Protein AF-A0A9E2YFF4-F1 (afdb_monomer_lite)

Structure (mmCIF, N/CA/C/O backbone):
data_AF-A0A9E2YFF4-F1
#
_entry.id   AF-A0A9E2YFF4-F1
#
loop_
_atom_site.group_PDB
_atom_site.id
_atom_site.type_symbol
_atom_site.label_atom_id
_atom_site.label_alt_id
_atom_site.label_comp_id
_atom_site.label_asym_id
_atom_site.label_entity_id
_atom_site.label_seq_id
_atom_site.pdbx_PDB_ins_code
_atom_site.Cartn_x
_atom_site.Cartn_y
_atom_site.Cartn_z
_atom_site.occupancy
_atom_site.B_iso_or_equiv
_atom_site.auth_seq_id
_atom_site.auth_comp_id
_atom_site.auth_asym_id
_atom_site.auth_atom_id
_atom_site.pdbx_PDB_model_num
ATOM 1 N N . ASP A 1 1 ? -11.540 -6.446 -18.630 1.00 68.31 1 ASP A N 1
ATOM 2 C CA . ASP A 1 1 ? -10.466 -6.838 -19.559 1.00 68.31 1 ASP A CA 1
ATOM 3 C C . ASP A 1 1 ? -10.149 -8.325 -19.381 1.00 68.31 1 ASP A C 1
ATOM 5 O O . ASP A 1 1 ? -10.160 -8.799 -18.248 1.00 68.31 1 ASP A O 1
ATOM 9 N N . GLY A 1 2 ? -9.925 -9.054 -20.478 1.0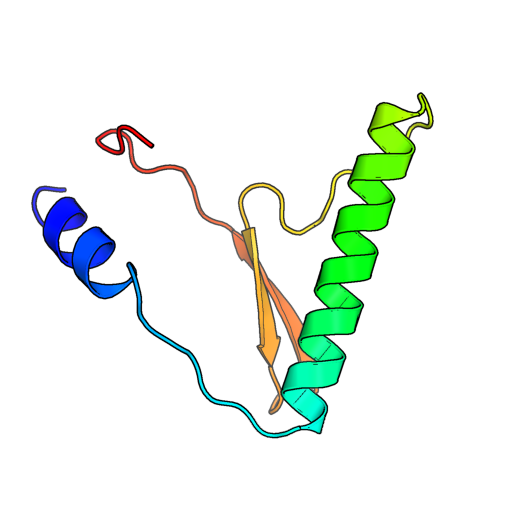0 75.81 2 GLY A N 1
ATOM 10 C CA . GLY A 1 2 ? -9.515 -10.462 -20.479 1.00 75.81 2 GLY A CA 1
ATOM 11 C C . GLY A 1 2 ? -8.050 -10.690 -20.084 1.00 75.81 2 GLY A C 1
ATOM 12 O O . GLY A 1 2 ? -7.705 -11.805 -19.709 1.00 75.81 2 GLY A O 1
ATOM 13 N N . ALA A 1 3 ? -7.201 -9.654 -20.091 1.00 81.69 3 ALA A N 1
ATOM 14 C CA . ALA A 1 3 ? -5.810 -9.740 -19.628 1.00 81.69 3 ALA A CA 1
ATOM 15 C C . ALA A 1 3 ? -5.668 -9.768 -18.090 1.00 81.69 3 ALA A C 1
ATOM 17 O O . ALA A 1 3 ? -4.613 -10.128 -17.563 1.00 81.69 3 ALA A O 1
ATOM 18 N N . TRP A 1 4 ? -6.731 -9.415 -17.356 1.00 78.38 4 TRP A N 1
ATOM 19 C CA . TRP A 1 4 ? -6.714 -9.280 -15.895 1.00 78.38 4 TRP A CA 1
ATOM 20 C C . TRP A 1 4 ? -6.212 -10.528 -15.141 1.00 78.38 4 TRP A C 1
ATOM 22 O O . TRP A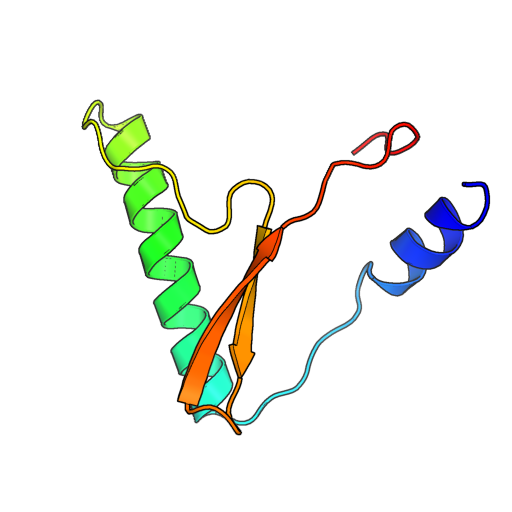 1 4 ? -5.372 -10.369 -14.251 1.00 78.38 4 TRP A O 1
ATOM 32 N N . PRO A 1 5 ? -6.625 -11.767 -15.488 1.00 79.38 5 PRO A N 1
ATOM 33 C CA . PRO A 1 5 ? -6.124 -12.960 -14.810 1.00 79.38 5 PRO A CA 1
ATOM 34 C C . PRO A 1 5 ? -4.606 -13.125 -14.943 1.00 79.38 5 PRO A C 1
ATOM 36 O O . PRO A 1 5 ? -3.945 -13.434 -13.954 1.00 79.38 5 PRO A O 1
ATOM 39 N N . ALA A 1 6 ? -4.038 -12.847 -16.120 1.00 82.44 6 ALA A N 1
ATOM 40 C CA . ALA A 1 6 ? -2.599 -12.962 -16.351 1.00 82.44 6 ALA A CA 1
ATOM 41 C C . ALA A 1 6 ? -1.799 -11.947 -15.517 1.00 82.44 6 ALA A C 1
ATOM 43 O O . ALA A 1 6 ? -0.822 -12.320 -14.873 1.00 82.44 6 ALA A O 1
ATOM 44 N N . ILE A 1 7 ? -2.255 -10.691 -15.457 1.00 79.94 7 ILE A N 1
ATOM 45 C CA . ILE A 1 7 ? -1.623 -9.643 -14.636 1.00 79.94 7 ILE A CA 1
ATOM 46 C C . ILE A 1 7 ? -1.708 -10.003 -13.146 1.00 79.94 7 ILE A C 1
ATOM 48 O O . ILE A 1 7 ? -0.718 -9.904 -12.424 1.00 79.94 7 ILE A O 1
ATOM 52 N N . SER A 1 8 ? -2.868 -10.476 -12.679 1.00 78.88 8 SER A N 1
ATOM 53 C CA . SER A 1 8 ? -3.034 -10.884 -11.278 1.00 78.88 8 SER A CA 1
ATOM 54 C C . SER A 1 8 ? -2.110 -12.042 -10.890 1.00 78.88 8 SER A C 1
ATOM 56 O O . SER A 1 8 ? -1.533 -12.024 -9.805 1.00 78.88 8 SER A O 1
ATOM 58 N N . ALA A 1 9 ? -1.914 -13.013 -11.789 1.00 81.38 9 ALA A N 1
ATOM 59 C CA . ALA A 1 9 ? -1.014 -14.139 -11.572 1.00 81.38 9 ALA A CA 1
ATOM 60 C C . ALA A 1 9 ? 0.457 -13.704 -11.520 1.00 81.38 9 ALA A C 1
ATOM 62 O O . ALA A 1 9 ? 1.200 -14.226 -10.701 1.00 81.38 9 ALA A O 1
ATOM 63 N N . GLN A 1 10 ? 0.863 -12.726 -12.336 1.00 79.69 10 GLN A N 1
ATOM 64 C CA . GLN A 1 10 ? 2.221 -12.166 -12.296 1.00 79.69 10 GLN A CA 1
ATOM 65 C C . GLN A 1 10 ? 2.509 -11.417 -10.993 1.00 79.69 10 GLN A C 1
ATOM 67 O O . GLN A 1 10 ? 3.611 -11.492 -10.459 1.00 79.69 10 GLN A O 1
ATOM 72 N N . LEU A 1 11 ? 1.533 -10.675 -10.471 1.00 79.81 11 LEU A N 1
ATOM 73 C CA . LEU A 1 11 ? 1.712 -9.929 -9.224 1.00 79.81 11 LEU A CA 1
ATOM 74 C C . LEU A 1 11 ? 1.690 -10.840 -7.991 1.00 79.81 11 LEU A C 1
ATOM 76 O O . LEU A 1 11 ? 2.252 -10.495 -6.952 1.00 79.81 11 LEU A O 1
ATOM 80 N N . ARG A 1 12 ? 1.050 -12.005 -8.095 1.00 76.38 12 ARG A N 1
ATOM 81 C CA . ARG A 1 12 ? 1.004 -12.991 -7.021 1.00 76.38 12 ARG A CA 1
ATOM 82 C C . ARG A 1 12 ? 2.393 -13.609 -6.847 1.00 76.38 12 ARG A C 1
ATOM 84 O O . ARG A 1 12 ? 2.987 -14.074 -7.807 1.00 76.38 12 ARG A O 1
ATOM 91 N N . GLU A 1 13 ? 2.900 -13.590 -5.615 1.00 73.25 13 GLU A N 1
ATOM 92 C CA . GLU A 1 13 ? 4.203 -14.168 -5.225 1.00 73.25 13 GLU A CA 1
ATOM 93 C C . GLU A 1 13 ? 5.453 -13.456 -5.781 1.00 73.25 13 GLU A C 1
ATOM 95 O O . GLU A 1 13 ? 6.572 -13.910 -5.546 1.00 73.25 13 GLU A O 1
ATOM 100 N N . THR A 1 14 ? 5.307 -12.293 -6.424 1.00 76.44 14 THR A N 1
ATOM 101 C CA . THR A 1 14 ? 6.468 -11.477 -6.803 1.00 76.44 14 THR A CA 1
ATOM 102 C C . THR A 1 14 ? 7.045 -10.754 -5.584 1.00 76.44 14 THR A C 1
ATOM 104 O O . THR A 1 14 ? 6.373 -9.945 -4.942 1.00 76.44 14 THR A O 1
ATOM 107 N N . VAL A 1 15 ? 8.318 -11.019 -5.279 1.00 79.88 15 VAL A N 1
ATOM 108 C CA . VAL A 1 15 ? 9.065 -10.327 -4.220 1.00 79.88 15 VAL A CA 1
ATOM 109 C C . VAL A 1 15 ? 9.782 -9.114 -4.809 1.00 79.88 15 VAL A C 1
ATOM 111 O O . VAL A 1 15 ? 10.652 -9.250 -5.667 1.00 79.88 15 VAL A O 1
ATOM 114 N N . GLY A 1 16 ? 9.434 -7.919 -4.330 1.00 78.69 16 GLY A N 1
ATOM 115 C CA . GLY A 1 16 ? 10.169 -6.693 -4.643 1.00 78.69 16 GLY A CA 1
ATOM 116 C C . GLY A 1 16 ? 11.478 -6.599 -3.854 1.00 78.69 16 GLY A C 1
ATOM 117 O O . GLY A 1 16 ? 11.523 -6.951 -2.676 1.00 78.69 16 GLY A O 1
ATOM 118 N N . VAL A 1 17 ? 12.538 -6.093 -4.490 1.00 85.50 17 VAL A N 1
ATOM 119 C CA . VAL A 1 17 ? 13.836 -5.822 -3.851 1.00 85.50 17 VAL A CA 1
ATOM 120 C C . VAL A 1 17 ? 14.056 -4.312 -3.797 1.00 85.50 17 VAL A C 1
ATOM 122 O O . VAL A 1 17 ? 13.817 -3.616 -4.781 1.00 85.50 17 VAL A O 1
ATOM 125 N N . ALA A 1 18 ? 14.522 -3.810 -2.656 1.00 87.81 18 ALA A N 1
ATOM 126 C CA . ALA A 1 18 ? 14.899 -2.413 -2.461 1.00 87.81 18 ALA A CA 1
ATOM 127 C C . ALA A 1 18 ? 16.082 -2.318 -1.486 1.00 87.81 18 ALA A C 1
ATOM 129 O O . ALA A 1 18 ? 16.353 -3.260 -0.733 1.00 87.81 18 ALA A O 1
ATOM 130 N N . ASP A 1 19 ? 16.791 -1.188 -1.490 1.00 90.56 19 ASP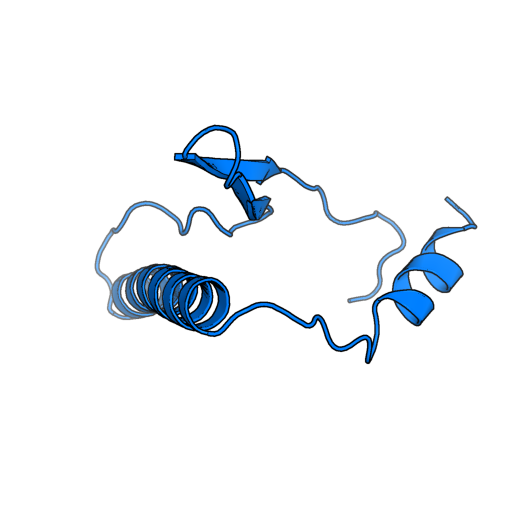 A N 1
ATOM 131 C CA . ASP A 1 19 ? 17.821 -0.925 -0.490 1.00 90.56 19 ASP A CA 1
ATOM 132 C C . ASP A 1 19 ? 17.213 -0.832 0.924 1.00 90.56 19 ASP A C 1
ATOM 134 O O . ASP A 1 19 ? 16.006 -0.651 1.124 1.00 90.56 19 ASP A O 1
ATOM 138 N N . ARG A 1 20 ? 18.068 -0.950 1.943 1.00 92.62 20 ARG A N 1
ATOM 139 C CA . ARG A 1 20 ? 17.626 -1.011 3.340 1.00 92.62 20 ARG A CA 1
ATOM 140 C C . ARG A 1 20 ? 16.873 0.243 3.791 1.00 92.62 20 ARG A C 1
ATOM 142 O O . ARG A 1 20 ? 15.958 0.116 4.604 1.00 92.62 20 ARG A O 1
ATOM 149 N N . ALA A 1 21 ? 17.254 1.428 3.316 1.00 92.25 21 ALA A N 1
ATOM 150 C CA . ALA A 1 21 ? 16.595 2.663 3.724 1.00 92.25 21 ALA A CA 1
ATOM 151 C C . ALA A 1 21 ? 15.174 2.712 3.152 1.00 92.25 21 ALA A C 1
ATOM 153 O O . ALA A 1 21 ? 14.226 2.956 3.899 1.00 92.25 21 ALA A O 1
ATOM 154 N N . THR A 1 22 ? 15.014 2.363 1.874 1.00 91.94 22 THR A N 1
ATOM 155 C CA . THR A 1 22 ? 13.702 2.279 1.218 1.00 91.94 22 THR A CA 1
ATOM 156 C C . THR A 1 22 ? 12.796 1.230 1.875 1.00 91.94 22 THR A C 1
ATOM 158 O O . THR A 1 22 ? 11.610 1.488 2.102 1.00 91.94 22 THR A O 1
ATOM 161 N N . LEU A 1 23 ? 13.339 0.071 2.271 1.00 93.38 23 LEU A N 1
ATOM 162 C CA . LEU A 1 23 ? 12.577 -0.955 2.997 1.00 93.38 23 LEU A CA 1
ATOM 163 C C . LEU A 1 23 ? 12.068 -0.459 4.356 1.00 93.38 23 LEU A C 1
ATOM 165 O O . LEU A 1 23 ? 10.890 -0.629 4.676 1.00 93.38 23 LEU A O 1
ATOM 169 N N . LEU A 1 24 ? 12.930 0.176 5.155 1.00 95.31 24 LEU A N 1
ATOM 170 C CA . LEU A 1 24 ? 12.539 0.715 6.461 1.00 95.31 24 LEU A CA 1
ATOM 171 C C . LEU A 1 24 ? 11.526 1.856 6.324 1.00 95.31 24 LEU A C 1
ATOM 173 O O . LEU A 1 24 ? 10.565 1.906 7.091 1.00 95.31 24 LEU A O 1
ATOM 177 N N . ALA A 1 25 ? 11.698 2.729 5.329 1.00 93.50 25 ALA A N 1
ATOM 178 C CA . ALA A 1 25 ? 10.745 3.793 5.030 1.00 93.50 25 ALA A CA 1
ATOM 179 C C . ALA A 1 25 ? 9.368 3.220 4.653 1.00 93.50 25 ALA A C 1
ATOM 181 O O . ALA A 1 25 ? 8.345 3.667 5.174 1.00 93.50 25 ALA A O 1
ATOM 182 N N . THR A 1 26 ? 9.340 2.172 3.825 1.00 94.31 26 THR A N 1
ATOM 183 C CA . THR A 1 26 ? 8.110 1.460 3.445 1.00 94.31 26 THR A CA 1
ATOM 184 C C . THR A 1 26 ? 7.433 0.813 4.646 1.00 94.31 26 THR A C 1
ATOM 186 O O . THR A 1 26 ? 6.230 0.992 4.838 1.00 94.31 26 THR A O 1
ATOM 189 N N . ALA A 1 27 ? 8.193 0.127 5.503 1.00 96.06 27 ALA A N 1
ATOM 190 C CA . ALA A 1 27 ? 7.662 -0.474 6.723 1.00 96.06 27 ALA A CA 1
ATOM 191 C C . ALA A 1 27 ? 7.080 0.583 7.679 1.00 96.06 27 ALA A C 1
ATOM 193 O O . ALA A 1 27 ? 5.985 0.400 8.214 1.00 96.06 27 ALA A O 1
ATOM 194 N N . ALA A 1 28 ? 7.772 1.712 7.858 1.00 95.62 28 ALA A N 1
ATOM 195 C CA . ALA A 1 28 ? 7.301 2.815 8.690 1.00 95.62 28 ALA A CA 1
ATOM 196 C C . ALA A 1 28 ? 6.011 3.444 8.136 1.00 95.62 28 ALA A C 1
ATOM 198 O O . ALA A 1 28 ? 5.059 3.679 8.888 1.00 95.62 28 ALA A O 1
ATOM 199 N N . LEU A 1 29 ? 5.945 3.669 6.818 1.00 95.38 29 LEU A N 1
ATOM 200 C CA . LEU A 1 29 ? 4.752 4.190 6.156 1.00 95.38 29 LEU A CA 1
ATOM 201 C C . LEU A 1 29 ? 3.570 3.224 6.302 1.00 95.38 29 LEU A C 1
ATOM 203 O O . LEU A 1 29 ? 2.482 3.653 6.687 1.00 95.38 29 LEU A O 1
ATOM 207 N N . ALA A 1 30 ? 3.786 1.928 6.066 1.00 95.00 30 ALA A N 1
ATOM 208 C CA . ALA A 1 30 ? 2.763 0.898 6.225 1.00 95.00 30 ALA A CA 1
ATOM 209 C C . ALA A 1 30 ? 2.225 0.851 7.664 1.00 95.00 30 ALA A C 1
ATOM 211 O O . ALA A 1 30 ? 1.010 0.870 7.873 1.00 95.00 30 ALA A O 1
ATOM 212 N N . LEU A 1 31 ? 3.112 0.880 8.665 1.00 96.38 31 LEU A N 1
ATOM 213 C CA . LEU A 1 31 ? 2.724 0.886 10.075 1.00 96.38 31 LEU A CA 1
ATOM 214 C C . LEU A 1 31 ? 1.877 2.117 10.441 1.00 96.38 31 LEU A C 1
ATOM 216 O O . LEU A 1 31 ? 0.897 1.996 11.176 1.00 96.38 31 LEU A O 1
ATOM 220 N N . SER A 1 32 ? 2.203 3.294 9.897 1.00 94.12 32 SER A N 1
ATOM 221 C CA . SER A 1 32 ? 1.403 4.514 10.084 1.00 94.12 32 SER A CA 1
ATOM 222 C C . SER A 1 32 ? -0.035 4.345 9.578 1.00 94.12 32 SER A C 1
ATOM 224 O O . SER A 1 32 ? -0.984 4.713 10.276 1.00 94.12 32 SER A O 1
ATOM 226 N N . GLN A 1 33 ? -0.223 3.722 8.409 1.00 95.25 33 GLN A N 1
ATOM 227 C CA . GLN A 1 33 ? -1.561 3.450 7.871 1.00 95.25 33 GLN A CA 1
ATOM 228 C C . GLN A 1 33 ? -2.316 2.408 8.711 1.00 95.25 33 GLN A C 1
ATOM 230 O O . GLN A 1 33 ? -3.491 2.606 9.017 1.00 95.25 33 GLN A O 1
ATOM 235 N N . VAL A 1 34 ? -1.640 1.342 9.160 1.00 95.69 34 VAL A N 1
ATOM 236 C CA . VAL A 1 34 ? -2.226 0.324 10.053 1.00 95.69 34 VAL A CA 1
ATOM 237 C C . VAL A 1 34 ? -2.708 0.949 11.363 1.00 95.69 34 VAL A C 1
ATOM 239 O O . VAL A 1 34 ? -3.819 0.669 11.811 1.00 95.69 34 VAL A O 1
ATOM 242 N N . ASN A 1 35 ? -1.931 1.857 11.951 1.00 95.12 35 ASN A N 1
ATOM 243 C CA . ASN A 1 35 ? -2.327 2.551 13.175 1.00 95.12 35 ASN A CA 1
ATOM 244 C C . ASN A 1 35 ? -3.601 3.392 12.999 1.00 95.12 35 ASN A C 1
ATOM 246 O O . ASN A 1 35 ? -4.400 3.472 13.933 1.00 95.12 35 ASN A O 1
ATOM 250 N N . ARG A 1 36 ? -3.838 3.975 11.812 1.00 94.31 36 ARG A N 1
ATOM 251 C CA . ARG A 1 36 ? -5.101 4.674 11.506 1.00 94.31 36 ARG A CA 1
ATOM 252 C C . ARG A 1 36 ? -6.283 3.709 11.490 1.00 94.31 36 ARG A C 1
ATOM 254 O O . ARG A 1 36 ? -7.307 4.009 12.095 1.00 94.31 36 ARG A O 1
ATOM 261 N N . VAL A 1 37 ? -6.120 2.531 10.882 1.00 94.00 37 VAL A N 1
ATOM 262 C CA . VAL A 1 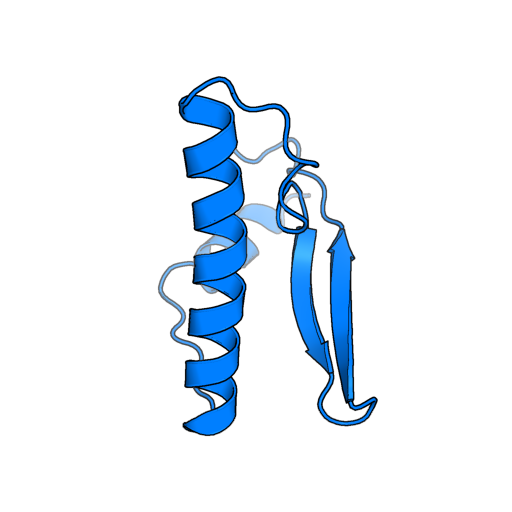37 ? -7.152 1.478 10.894 1.00 94.00 37 VAL A CA 1
ATOM 263 C C . VAL A 1 37 ? -7.445 1.024 12.325 1.00 94.00 37 VAL A C 1
ATOM 265 O O . VAL A 1 37 ? -8.602 0.984 12.731 1.00 94.00 37 VAL A O 1
ATOM 268 N N . ILE A 1 38 ? -6.410 0.751 13.125 1.00 95.31 38 ILE A N 1
ATOM 269 C CA . ILE A 1 38 ? -6.569 0.351 14.532 1.00 95.31 38 ILE A CA 1
ATOM 270 C C . ILE A 1 38 ? -7.296 1.439 15.332 1.00 95.31 38 ILE A C 1
ATOM 272 O O . ILE A 1 38 ? -8.157 1.128 16.154 1.00 95.31 38 ILE A O 1
ATOM 276 N N . ALA A 1 39 ? -6.966 2.713 15.110 1.00 94.88 39 ALA A N 1
ATOM 277 C CA . ALA A 1 39 ? -7.642 3.825 15.767 1.00 94.88 39 ALA A CA 1
ATOM 278 C C . ALA A 1 39 ? -9.131 3.895 15.393 1.00 94.88 39 ALA A C 1
ATOM 280 O O . ALA A 1 39 ? -9.957 4.039 16.294 1.00 94.88 39 ALA A O 1
ATOM 281 N N . ALA A 1 40 ? -9.465 3.727 14.109 1.00 93.50 40 ALA A N 1
ATOM 282 C CA . ALA A 1 40 ? -10.846 3.692 13.630 1.00 93.50 40 ALA A CA 1
ATOM 283 C C . ALA A 1 40 ? -11.639 2.524 14.242 1.00 93.50 40 ALA A C 1
ATOM 285 O O . ALA A 1 40 ? -12.728 2.721 14.772 1.00 93.50 40 ALA A O 1
ATOM 286 N N . VAL A 1 41 ? -11.058 1.317 14.275 1.00 94.62 41 VAL A N 1
ATOM 287 C CA . VAL A 1 41 ? -11.673 0.131 14.907 1.00 94.62 41 VAL A CA 1
ATOM 288 C C . VAL A 1 41 ? -11.936 0.349 16.401 1.00 94.62 41 VAL A C 1
ATOM 290 O O . VAL A 1 41 ? -12.899 -0.177 16.949 1.00 94.62 41 VAL A O 1
ATOM 293 N N . ARG A 1 42 ? -11.108 1.157 17.073 1.00 96.12 42 ARG A N 1
ATOM 294 C CA . ARG A 1 42 ? -11.280 1.528 18.487 1.00 96.12 42 ARG A CA 1
ATOM 295 C C . ARG A 1 42 ? -12.278 2.674 18.712 1.00 96.12 42 ARG A C 1
ATOM 297 O O . ARG A 1 42 ? -12.346 3.185 19.826 1.00 96.12 42 ARG A O 1
ATOM 304 N N . GLY A 1 43 ? -13.022 3.096 17.690 1.00 92.31 43 GLY A N 1
ATOM 305 C CA . GLY A 1 43 ? -14.054 4.130 17.802 1.00 92.31 43 GLY A CA 1
ATOM 306 C C . GLY A 1 43 ? -13.523 5.565 17.816 1.00 92.31 43 GLY A C 1
ATOM 307 O O . GLY A 1 43 ? -14.256 6.480 18.181 1.00 92.31 43 GLY A O 1
ATOM 308 N N . LYS A 1 44 ? -12.257 5.785 17.435 1.00 92.00 44 LYS A N 1
ATOM 309 C CA . LYS A 1 44 ? -11.790 7.133 17.077 1.00 92.00 44 LYS A CA 1
ATOM 310 C C . LYS A 1 44 ? -12.242 7.443 15.650 1.00 92.00 44 LYS A C 1
ATOM 312 O O . LYS A 1 44 ? -12.447 6.520 14.871 1.00 92.00 44 LYS A O 1
ATOM 317 N N . ASP A 1 45 ? -12.305 8.722 15.295 1.00 86.19 45 ASP A N 1
ATOM 318 C CA . ASP A 1 45 ? -12.616 9.172 13.931 1.00 86.19 45 ASP A CA 1
ATOM 319 C C . ASP A 1 45 ? -11.366 9.749 13.232 1.00 86.19 45 ASP A C 1
ATOM 321 O O . ASP A 1 45 ? -11.222 10.966 13.092 1.00 86.19 45 ASP A O 1
ATOM 325 N N . PRO A 1 46 ? -10.355 8.919 12.900 1.00 87.75 46 PRO A N 1
ATOM 326 C CA . PRO A 1 46 ? -9.226 9.37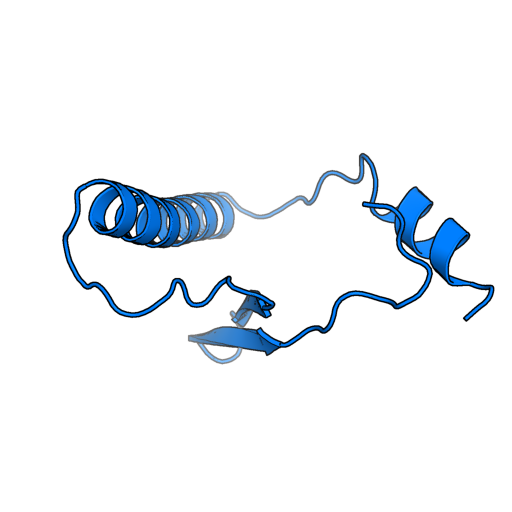6 12.108 1.00 87.75 46 PRO A CA 1
ATOM 327 C C . PRO A 1 46 ? -9.634 9.521 10.638 1.00 87.75 46 PRO A C 1
ATOM 329 O O . PRO A 1 46 ? -10.468 8.774 10.129 1.00 87.75 46 PRO A O 1
ATOM 332 N N . ALA A 1 47 ? -8.947 10.403 9.908 1.00 89.31 47 ALA A N 1
ATOM 333 C CA . ALA A 1 47 ? -9.048 10.414 8.452 1.00 89.31 47 ALA A CA 1
ATOM 334 C C . ALA A 1 47 ? -8.718 9.017 7.870 1.00 89.31 47 ALA A C 1
ATOM 336 O O . ALA A 1 47 ? -7.815 8.343 8.394 1.00 89.31 47 ALA A O 1
ATOM 337 N N . PRO A 1 48 ? -9.389 8.591 6.779 1.00 88.38 48 PRO A N 1
ATOM 338 C CA . PRO A 1 48 ? -9.131 7.300 6.154 1.00 88.38 48 PRO A CA 1
ATOM 339 C C . PRO A 1 48 ? -7.641 7.088 5.830 1.00 88.38 48 PRO A C 1
ATOM 341 O O . PRO A 1 48 ? -6.926 8.049 5.510 1.00 88.38 48 PRO A O 1
ATOM 344 N N . PRO A 1 49 ? -7.139 5.841 5.894 1.00 91.12 49 PRO A N 1
ATOM 345 C CA . PRO A 1 49 ? -5.798 5.527 5.421 1.00 91.12 49 PRO A CA 1
ATOM 346 C C . PRO A 1 49 ? -5.630 5.963 3.967 1.00 91.12 49 PRO A C 1
ATOM 348 O O . PRO A 1 49 ? -6.498 5.716 3.133 1.00 91.12 49 PRO A O 1
ATOM 351 N N . GLN A 1 50 ? -4.490 6.569 3.646 1.00 92.81 50 GLN A N 1
ATOM 352 C CA . GLN A 1 50 ? -4.206 7.004 2.274 1.00 92.81 50 GLN A CA 1
ATOM 353 C C . GLN A 1 50 ? -3.984 5.824 1.323 1.00 92.81 50 GLN A C 1
ATOM 355 O O . GLN A 1 50 ? -4.004 6.012 0.116 1.00 92.81 50 GLN A O 1
ATOM 360 N N . THR A 1 51 ? -3.781 4.620 1.863 1.00 92.00 51 THR A N 1
ATOM 361 C CA . THR A 1 51 ? -3.723 3.356 1.118 1.00 92.00 51 THR A CA 1
ATOM 362 C C . THR A 1 51 ? -5.101 2.798 0.757 1.00 92.00 51 THR A C 1
ATOM 364 O O . THR A 1 51 ? -5.186 1.778 0.076 1.00 92.00 51 THR A O 1
ATOM 367 N N . LEU A 1 52 ? -6.198 3.417 1.206 1.00 91.19 52 LEU A N 1
ATOM 368 C CA . LEU A 1 52 ? -7.534 2.975 0.821 1.00 91.19 52 LEU A CA 1
ATOM 369 C C . LEU A 1 52 ? -7.751 3.254 -0.672 1.00 91.19 52 LEU A C 1
ATOM 371 O O . LEU A 1 52 ? -7.791 4.410 -1.080 1.00 91.19 52 LEU A O 1
ATOM 375 N N . ASN A 1 53 ? -7.895 2.191 -1.469 1.00 91.38 53 ASN A N 1
ATOM 376 C CA . ASN A 1 53 ? -8.013 2.251 -2.934 1.00 91.38 53 ASN A CA 1
ATOM 377 C C . ASN A 1 53 ? -6.851 2.992 -3.619 1.00 91.38 53 ASN A C 1
ATOM 379 O O . ASN A 1 53 ? -7.011 3.586 -4.684 1.00 91.38 53 ASN A O 1
ATOM 383 N N . ALA A 1 54 ? -5.668 2.969 -3.008 1.00 93.38 54 ALA A N 1
ATOM 384 C CA . ALA A 1 54 ? -4.485 3.585 -3.579 1.00 93.38 54 ALA A CA 1
ATOM 385 C C . ALA A 1 54 ? -3.215 2.840 -3.183 1.00 93.38 54 ALA A C 1
ATOM 387 O O . ALA A 1 54 ? -3.129 2.227 -2.119 1.00 93.38 54 ALA A O 1
ATOM 388 N N . THR A 1 55 ? -2.206 2.933 -4.036 1.00 93.06 55 THR A N 1
ATOM 389 C CA . THR A 1 55 ? -0.836 2.531 -3.724 1.00 93.06 55 THR A CA 1
ATOM 390 C C . THR A 1 55 ? -0.053 3.778 -3.342 1.00 93.06 55 THR A C 1
ATOM 392 O O . THR A 1 55 ? -0.144 4.793 -4.031 1.00 93.06 55 THR A O 1
ATOM 395 N N . LEU A 1 56 ? 0.703 3.719 -2.246 1.00 94.44 56 LEU A N 1
ATOM 396 C CA . LEU A 1 56 ? 1.659 4.769 -1.900 1.00 94.44 56 LEU A CA 1
ATOM 397 C C . LEU A 1 56 ? 3.040 4.365 -2.407 1.00 94.44 56 LEU A C 1
ATOM 399 O O . LEU A 1 56 ? 3.513 3.277 -2.086 1.00 94.44 56 LEU A O 1
ATOM 403 N N . GLU A 1 57 ? 3.676 5.237 -3.178 1.00 93.12 57 GLU A N 1
ATOM 404 C CA . GLU A 1 57 ? 4.983 4.994 -3.788 1.00 93.12 57 GLU A CA 1
ATOM 405 C C . GLU A 1 57 ? 5.968 6.073 -3.331 1.00 93.12 57 GLU A C 1
ATOM 407 O O . GLU A 1 57 ? 5.621 7.254 -3.263 1.00 93.12 57 GLU A O 1
ATOM 412 N N . PHE A 1 58 ? 7.198 5.671 -3.011 1.00 92.44 58 PHE A N 1
ATOM 413 C CA . PHE A 1 58 ? 8.291 6.617 -2.808 1.00 92.44 58 PHE A CA 1
ATOM 414 C C . PHE A 1 58 ? 8.848 7.025 -4.168 1.00 92.44 58 PHE A C 1
ATOM 416 O O . PHE A 1 58 ? 9.438 6.206 -4.871 1.00 92.44 58 PHE A O 1
ATOM 423 N N . ASP A 1 59 ? 8.700 8.297 -4.513 1.00 89.94 59 ASP A N 1
ATOM 424 C CA . ASP A 1 59 ? 9.430 8.905 -5.615 1.00 89.94 59 ASP A CA 1
ATOM 425 C C . ASP A 1 59 ? 10.741 9.476 -5.068 1.00 89.94 59 ASP A C 1
ATOM 427 O O . ASP A 1 59 ? 10.785 10.571 -4.503 1.00 89.94 59 ASP A O 1
ATOM 431 N N . LEU A 1 60 ? 11.817 8.703 -5.210 1.00 86.19 60 LEU A N 1
ATOM 432 C CA . LEU A 1 60 ? 13.144 9.091 -4.729 1.00 86.19 60 LEU A CA 1
ATOM 433 C C . LEU A 1 60 ? 13.753 10.242 -5.540 1.00 86.19 60 LEU A C 1
ATOM 435 O O . LEU A 1 60 ? 14.585 10.972 -5.008 1.00 86.19 60 LEU A O 1
ATOM 439 N N . ASN A 1 61 ? 13.333 10.432 -6.795 1.00 89.25 61 ASN A N 1
ATOM 440 C CA . ASN A 1 61 ? 13.826 11.530 -7.625 1.00 89.25 61 ASN A CA 1
ATOM 441 C C . ASN A 1 61 ? 13.186 12.854 -7.200 1.00 89.25 61 ASN A C 1
ATOM 443 O O . ASN A 1 61 ? 13.863 13.876 -7.121 1.00 89.25 61 ASN A O 1
ATOM 447 N N . ALA A 1 62 ? 11.884 12.827 -6.905 1.00 91.19 62 ALA A N 1
ATOM 448 C CA . ALA A 1 62 ? 11.141 13.992 -6.435 1.00 91.19 62 ALA A CA 1
ATOM 449 C C . ALA A 1 62 ? 11.228 14.206 -4.911 1.00 91.19 62 ALA A C 1
ATOM 451 O O . ALA A 1 62 ? 10.796 15.246 -4.417 1.00 91.19 62 ALA A O 1
ATOM 452 N N . GLY A 1 63 ? 11.751 13.234 -4.156 1.00 90.50 63 GLY A N 1
ATOM 453 C CA . GLY A 1 63 ? 11.772 13.270 -2.691 1.00 90.50 63 GLY A CA 1
ATOM 454 C C . GLY A 1 63 ? 10.368 13.260 -2.077 1.00 90.50 63 GLY A C 1
ATOM 455 O O . GLY A 1 63 ? 10.135 13.911 -1.059 1.00 90.50 63 GLY A O 1
ATOM 456 N N . ALA A 1 64 ? 9.421 12.563 -2.708 1.00 92.50 64 ALA A N 1
ATOM 457 C CA . ALA A 1 64 ? 8.001 12.624 -2.375 1.00 92.50 64 ALA A CA 1
ATOM 458 C C . ALA A 1 64 ? 7.390 11.236 -2.145 1.00 92.50 64 ALA A C 1
ATOM 460 O O . ALA A 1 64 ? 7.906 10.218 -2.601 1.00 92.50 64 ALA A O 1
ATOM 461 N N . ILE A 1 65 ? 6.247 11.208 -1.456 1.00 94.62 65 ILE A N 1
ATOM 462 C CA . ILE A 1 65 ? 5.364 10.039 -1.417 1.00 94.62 65 ILE A CA 1
ATOM 463 C C . ILE A 1 65 ? 4.157 10.366 -2.282 1.00 94.62 65 ILE A C 1
ATOM 465 O O . ILE A 1 65 ? 3.429 11.320 -1.998 1.00 94.62 65 ILE A O 1
ATOM 469 N N . VAL A 1 66 ? 3.940 9.577 -3.327 1.00 95.25 66 VAL A N 1
ATOM 470 C CA . VAL A 1 66 ? 2.828 9.764 -4.259 1.00 95.25 66 VAL A CA 1
ATOM 471 C C . VAL A 1 66 ? 1.754 8.715 -4.013 1.00 95.25 66 VAL A C 1
ATOM 473 O O . VAL A 1 66 ? 2.052 7.555 -3.736 1.00 95.25 66 VAL A O 1
ATOM 476 N N . ALA A 1 67 ? 0.490 9.125 -4.098 1.00 94.50 67 ALA A N 1
ATOM 477 C CA . ALA A 1 67 ? -0.648 8.222 -3.993 1.00 94.50 67 ALA A CA 1
ATOM 478 C C . ALA A 1 67 ? -1.204 7.934 -5.388 1.00 94.50 67 ALA A C 1
ATOM 480 O O . ALA A 1 67 ? -1.825 8.795 -6.014 1.00 94.50 67 ALA A O 1
ATOM 481 N N . ARG A 1 68 ? -1.009 6.708 -5.868 1.00 94.31 68 ARG A N 1
ATOM 482 C CA . ARG A 1 68 ? -1.582 6.218 -7.119 1.00 94.31 68 ARG A CA 1
ATOM 483 C C . ARG A 1 68 ? -2.919 5.548 -6.824 1.00 94.31 68 ARG A C 1
ATOM 485 O O . ARG A 1 68 ? -2.967 4.410 -6.363 1.00 94.31 68 ARG A O 1
ATOM 492 N N . GLN A 1 69 ? -4.001 6.274 -7.080 1.00 93.00 69 GLN A N 1
ATOM 493 C CA . GLN A 1 69 ? -5.360 5.755 -6.931 1.00 93.00 69 GLN A CA 1
ATOM 494 C C . GLN A 1 69 ? -5.605 4.608 -7.915 1.00 93.00 69 GLN A C 1
ATOM 496 O O . GLN A 1 69 ? -5.191 4.667 -9.075 1.00 93.00 69 GLN A O 1
ATOM 501 N N . TRP A 1 70 ? -6.305 3.578 -7.458 1.00 88.75 70 TRP A N 1
ATOM 502 C CA . TRP A 1 70 ? -6.745 2.465 -8.285 1.00 88.75 70 TRP A CA 1
ATOM 503 C C . TRP A 1 70 ? -8.176 2.087 -7.922 1.00 88.75 70 TRP A C 1
ATOM 505 O O . TRP A 1 70 ? -8.638 2.257 -6.799 1.00 88.75 70 TRP A O 1
ATOM 515 N N . THR A 1 71 ? -8.905 1.569 -8.902 1.00 87.12 71 THR A N 1
ATOM 516 C CA . THR A 1 71 ? -10.248 1.035 -8.684 1.00 87.12 71 THR A CA 1
ATOM 517 C C . THR A 1 71 ? -10.205 -0.477 -8.795 1.00 87.12 71 THR A C 1
ATOM 519 O O . THR A 1 71 ? -9.435 -1.040 -9.578 1.00 87.12 71 THR A O 1
ATOM 522 N N . ARG A 1 72 ? -11.015 -1.160 -7.982 1.00 83.38 72 ARG A N 1
ATOM 523 C CA . ARG A 1 72 ? -11.156 -2.614 -8.069 1.00 83.38 72 ARG A CA 1
ATOM 524 C C . ARG A 1 72 ? -11.647 -2.983 -9.469 1.00 83.38 72 ARG A C 1
ATOM 526 O O . ARG A 1 72 ? -12.664 -2.466 -9.927 1.00 83.38 72 ARG A O 1
ATOM 533 N N . HIS A 1 73 ? -10.955 -3.907 -10.130 1.00 83.06 73 HIS A N 1
ATOM 534 C CA . HIS A 1 73 ? -11.382 -4.374 -11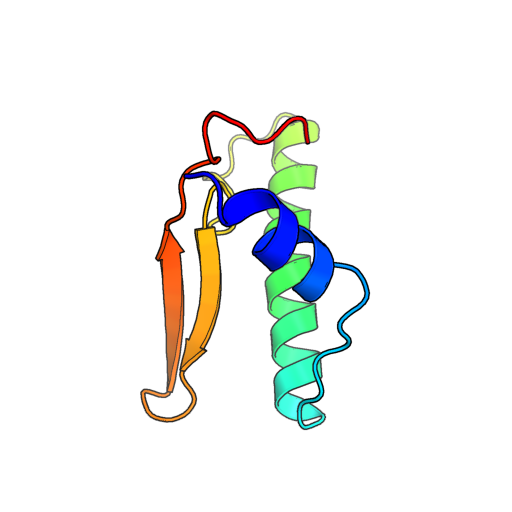.444 1.00 83.06 73 HIS A CA 1
ATOM 535 C C . HIS A 1 73 ? -12.733 -5.121 -11.334 1.00 83.06 73 HIS A C 1
ATOM 537 O O . HIS A 1 73 ? -12.872 -5.970 -10.447 1.00 83.06 73 HIS A O 1
ATOM 543 N N . PRO A 1 74 ? -13.718 -4.878 -12.226 1.00 86.38 74 PRO A N 1
ATOM 544 C CA . PRO A 1 74 ? -15.060 -5.467 -12.113 1.00 86.38 74 PRO A CA 1
ATOM 545 C C . PRO A 1 74 ? -15.083 -6.999 -12.123 1.00 86.38 74 PRO A C 1
ATOM 547 O O . PRO A 1 74 ? -15.926 -7.609 -11.478 1.00 86.38 74 PRO A O 1
ATOM 550 N N . LEU A 1 75 ? -14.137 -7.621 -12.836 1.00 83.00 75 LEU A N 1
ATOM 551 C CA . LEU A 1 75 ? -14.008 -9.082 -12.926 1.00 83.00 75 LEU A CA 1
ATOM 552 C C . LEU A 1 75 ? -13.094 -9.679 -11.847 1.00 83.00 75 LEU A C 1
ATOM 554 O O . LEU A 1 75 ? -12.800 -10.869 -11.885 1.00 83.00 75 LEU A O 1
ATOM 558 N N . CYS A 1 76 ? -12.581 -8.870 -10.918 1.00 77.94 76 CYS A N 1
ATOM 559 C CA . CYS A 1 76 ? -11.843 -9.408 -9.785 1.00 77.94 76 CYS A CA 1
ATOM 560 C C . CYS A 1 76 ? -12.829 -10.136 -8.861 1.00 77.94 76 CYS A C 1
ATOM 562 O O . CYS A 1 76 ? -13.880 -9.586 -8.535 1.00 77.94 76 CYS A O 1
ATOM 564 N N . SER A 1 77 ? -12.512 -11.359 -8.440 1.00 74.75 77 SER A N 1
ATOM 565 C CA . SER A 1 77 ? -13.280 -12.100 -7.426 1.00 74.75 77 SER A CA 1
ATOM 566 C C . SER A 1 77 ? -12.683 -11.976 -6.019 1.00 74.75 77 SER A C 1
ATOM 568 O O . SER A 1 77 ? -13.256 -12.516 -5.079 1.00 74.75 77 SER A O 1
ATOM 570 N N . CYS A 1 78 ? -11.537 -11.298 -5.889 1.00 68.38 78 CYS A N 1
ATOM 571 C CA . CYS A 1 78 ? -10.855 -11.012 -4.626 1.00 68.38 78 CYS A CA 1
ATOM 572 C C . CYS A 1 78 ? -11.421 -9.778 -3.918 1.00 68.38 78 CYS A C 1
ATOM 574 O O . CYS A 1 78 ? -11.963 -8.876 -4.607 1.00 68.38 78 CYS A O 1
#

Foldseek 3Di:
DVCVVVVVVVVPPDDDDDDPVQVVVVVVLVVVQVVQVVCVVVVHDDDHRLPPQWDWDQPPVVRDTDTHHHDDDPPDPD

Radius of gyration: 15.31 Å; chains: 1; bounding box: 33×28×39 Å

Sequence (78 aa):
DGAWPAISAQLRETVGVADRATLLATAALALSQVNRVIAAVRGKDPAPPQTLNATLEFDLNAGAIVARQWTRHPLCSC

Secondary structure (DSSP, 8-state):
-TTHHHHHHHHTTPPP---HHHHHHHHHHHHHHHHHHHHHHTT--PPPPTTTTEEEEEETTTTEEEEEE----TT---

pLDDT: mean 88.38, std 7.16, range [68.31, 96.38]